Protein AF-I3Y4G3-F1 (afdb_monomer_lite)

Foldseek 3Di:
DEAEAAPVCVVVVVVVQVVVVVVPVVDRYHYYYPYHVVRLVCQLVVVGPHGDHPDDDDPVSVVSRDD

Sequence (67 aa):
FNGAGASFPAPLYQNWFVTINQLFSKLLINYQSTGSGAGVEQFIQGTIDFGASDVAMSDEDMARVAD

InterPro domains:
  IPR024370 PBP domain [PF12849] (2-61)
  IPR050962 Phosphate-binding protein PstS [PTHR42996] (2-65)

Secondary structure (DSSP, 8-state):
-EEEE-STTHHHHHHHHHHHHHH-TT---EEEE--HHHHHHHHHTTSSSEEE-SSPPPHHHHHTS--

Organism: NCBI:txid267870

Radius of gyration: 12.4 Å; chains: 1; bounding box: 26×27×31 Å

pLDDT: mean 96.2, std 3.97, range [71.56, 98.44]

Structure (mmCIF, N/CA/C/O backbone):
data_AF-I3Y4G3-F1
#
_entry.id   AF-I3Y4G3-F1
#
loop_
_atom_site.group_PDB
_atom_site.id
_atom_site.type_symbol
_atom_site.label_atom_id
_atom_site.label_alt_id
_atom_site.label_comp_id
_atom_site.label_asym_id
_atom_site.label_entity_id
_atom_site.label_seq_id
_atom_site.pdbx_PDB_ins_code
_atom_site.Cartn_x
_atom_site.Cartn_y
_atom_site.Cartn_z
_atom_site.occupancy
_atom_site.B_iso_or_equiv
_atom_site.auth_seq_id
_atom_site.auth_comp_id
_atom_site.auth_asym_id
_atom_site.auth_atom_id
_atom_site.pdbx_PDB_model_num
ATOM 1 N N . PHE A 1 1 ? -4.935 -5.275 7.774 1.00 93.94 1 PHE A N 1
ATOM 2 C CA . PHE A 1 1 ? -4.439 -4.963 6.429 1.00 93.94 1 PHE A CA 1
ATOM 3 C C . PHE A 1 1 ? -3.252 -4.036 6.559 1.00 93.94 1 PHE A C 1
ATOM 5 O O . PHE A 1 1 ? -3.378 -2.966 7.147 1.00 93.94 1 PHE A O 1
ATOM 12 N N . ASN A 1 2 ? -2.10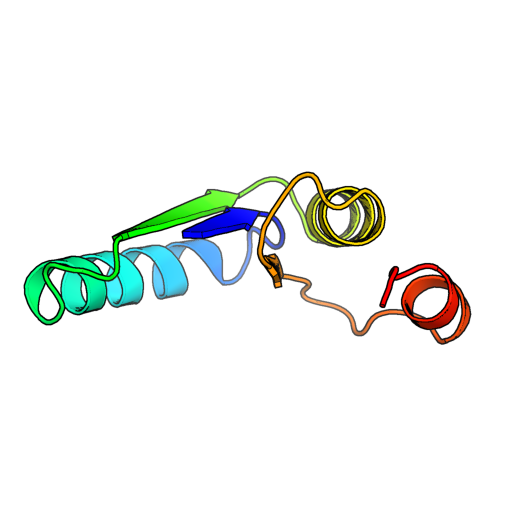0 -4.470 6.083 1.00 97.12 2 ASN A N 1
ATOM 13 C CA . ASN A 1 2 ? -0.846 -3.747 6.110 1.00 97.12 2 ASN A CA 1
ATOM 14 C C . ASN A 1 2 ? -0.531 -3.302 4.689 1.00 97.12 2 ASN A C 1
ATOM 16 O O . ASN A 1 2 ? -0.510 -4.125 3.778 1.00 97.12 2 ASN A O 1
ATOM 20 N N . GLY A 1 3 ? -0.279 -2.015 4.510 1.00 97.88 3 GLY A N 1
ATOM 21 C CA . GLY A 1 3 ? 0.218 -1.480 3.256 1.00 97.88 3 GLY A CA 1
ATOM 22 C C . GLY A 1 3 ? 1.485 -0.675 3.444 1.00 97.88 3 GLY A C 1
ATOM 23 O O . GLY A 1 3 ? 1.809 -0.224 4.547 1.00 97.88 3 GLY A O 1
ATOM 24 N N . ALA A 1 4 ? 2.203 -0.489 2.349 1.00 98.44 4 ALA A N 1
ATOM 25 C CA . ALA A 1 4 ? 3.409 0.314 2.324 1.00 98.44 4 ALA A CA 1
ATOM 26 C C . ALA A 1 4 ? 3.630 0.935 0.944 1.00 98.44 4 ALA A C 1
ATOM 28 O O . ALA A 1 4 ? 3.122 0.440 -0.064 1.00 98.44 4 ALA A O 1
ATOM 29 N 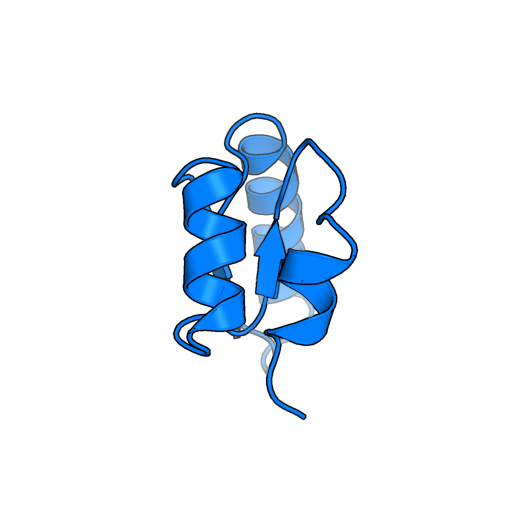N . GLY A 1 5 ? 4.404 2.016 0.890 1.00 98.38 5 GLY A N 1
ATOM 30 C CA . GLY A 1 5 ? 4.846 2.585 -0.377 1.00 98.38 5 GLY A CA 1
ATOM 31 C C . GLY A 1 5 ? 4.983 4.098 -0.369 1.00 98.38 5 GLY A C 1
ATOM 32 O O . GLY A 1 5 ? 5.588 4.666 0.544 1.00 98.38 5 GLY A O 1
ATOM 33 N N . ALA A 1 6 ? 4.465 4.734 -1.419 1.00 98.44 6 ALA A N 1
ATOM 34 C CA . ALA A 1 6 ? 4.593 6.154 -1.732 1.00 98.44 6 ALA A CA 1
ATOM 35 C C . ALA A 1 6 ? 4.513 7.079 -0.505 1.00 98.44 6 ALA A C 1
ATOM 37 O O . ALA A 1 6 ? 3.568 7.037 0.291 1.00 98.44 6 ALA A O 1
ATOM 38 N N . SER A 1 7 ? 5.511 7.951 -0.369 1.00 97.94 7 SER A N 1
ATOM 39 C CA . SER A 1 7 ? 5.561 8.941 0.710 1.00 97.94 7 SER A CA 1
ATOM 40 C C . SER A 1 7 ? 4.721 10.177 0.401 1.00 97.94 7 SER A C 1
ATOM 42 O O . SER A 1 7 ? 4.190 10.797 1.321 1.00 97.94 7 SER A O 1
ATOM 44 N N . PHE A 1 8 ? 4.550 10.514 -0.880 1.00 98.00 8 PHE A N 1
ATOM 45 C 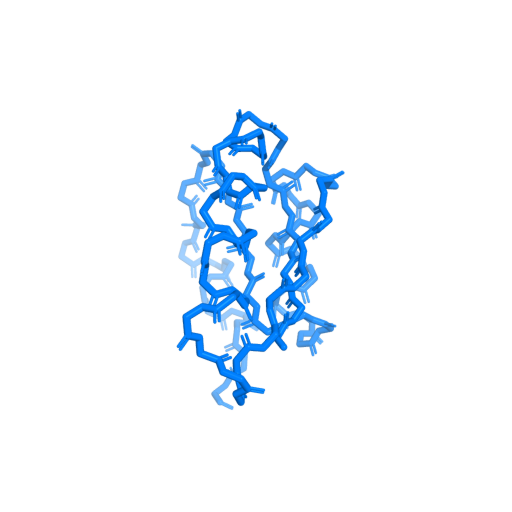CA . PHE A 1 8 ? 3.798 11.686 -1.319 1.00 98.00 8 PHE A CA 1
ATOM 46 C C . PHE A 1 8 ? 2.329 11.683 -0.839 1.00 98.00 8 PHE A C 1
ATOM 48 O O . PHE A 1 8 ? 1.923 12.660 -0.206 1.00 98.00 8 PHE A O 1
ATOM 55 N N . PRO A 1 9 ? 1.530 10.609 -1.020 1.00 97.62 9 PRO A N 1
ATOM 56 C CA . PRO A 1 9 ? 0.154 10.555 -0.524 1.00 97.62 9 PRO A CA 1
ATOM 57 C C . PRO A 1 9 ? 0.040 10.095 0.939 1.00 97.62 9 PRO A C 1
ATOM 59 O O . PRO A 1 9 ? -1.070 10.030 1.470 1.00 97.62 9 PRO A O 1
ATOM 62 N N . ALA A 1 10 ? 1.147 9.777 1.621 1.00 98.06 10 ALA A N 1
ATOM 63 C CA . ALA A 1 10 ? 1.106 9.180 2.957 1.00 98.06 10 ALA A CA 1
ATOM 64 C C . ALA A 1 10 ? 0.299 9.998 3.991 1.00 98.06 10 ALA A C 1
ATOM 66 O O . ALA A 1 10 ? -0.503 9.389 4.705 1.00 98.06 10 ALA A O 1
ATOM 67 N N . PRO A 1 11 ? 0.404 11.346 4.065 1.00 98.00 11 PRO A N 1
ATOM 68 C CA . PRO A 1 11 ? -0.409 12.128 5.001 1.00 98.00 11 PRO A CA 1
ATOM 69 C C . PRO A 1 11 ? -1.920 12.007 4.748 1.00 98.00 11 PRO A C 1
ATOM 71 O O . PRO A 1 11 ? -2.709 12.005 5.694 1.00 98.00 11 PRO A O 1
ATOM 74 N N . LEU A 1 12 ? -2.327 11.872 3.480 1.00 98.19 12 LEU A N 1
ATOM 75 C CA . LEU A 1 12 ? -3.726 11.685 3.093 1.00 98.19 12 LEU A CA 1
ATOM 76 C C . LEU A 1 12 ? -4.233 10.308 3.534 1.00 98.19 12 LEU A C 1
ATOM 78 O O . LEU A 1 12 ? -5.273 10.213 4.185 1.00 98.19 12 LEU A O 1
ATOM 82 N N . TYR A 1 13 ? -3.471 9.252 3.240 1.00 98.00 13 TYR A N 1
ATOM 83 C CA . TYR A 1 13 ? -3.802 7.890 3.659 1.00 98.00 13 TYR A CA 1
ATOM 84 C C . TYR A 1 13 ? -3.894 7.762 5.177 1.00 98.00 13 TYR A C 1
ATOM 8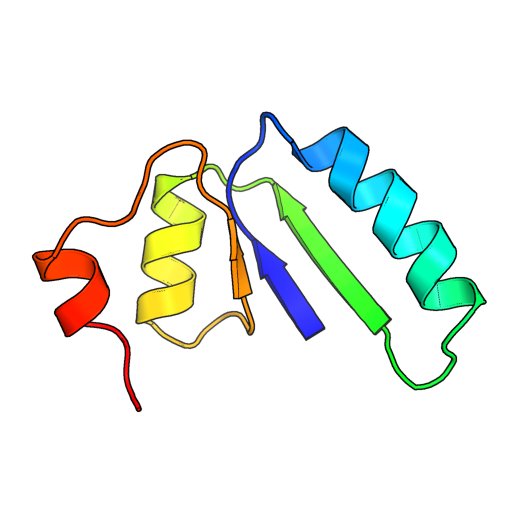6 O O . TYR A 1 13 ? -4.834 7.156 5.685 1.00 98.00 13 TYR A O 1
ATOM 94 N N . GLN A 1 14 ? -2.974 8.390 5.914 1.00 96.12 14 GLN A N 1
ATOM 95 C CA . GLN A 1 14 ? -3.002 8.402 7.375 1.00 96.12 14 GLN A CA 1
ATOM 96 C C . GLN A 1 14 ? -4.327 8.971 7.903 1.00 96.12 14 GLN A C 1
ATOM 98 O O . GLN A 1 14 ? -4.929 8.386 8.803 1.00 96.12 14 GLN A O 1
ATOM 103 N N . ASN A 1 15 ? -4.804 10.079 7.326 1.00 97.44 15 ASN A N 1
ATOM 104 C CA . ASN A 1 15 ? -6.077 10.690 7.706 1.00 97.44 15 ASN A CA 1
ATOM 105 C C . ASN A 1 15 ? -7.258 9.746 7.426 1.00 97.44 15 ASN A C 1
ATOM 107 O O . ASN A 1 15 ? -8.052 9.464 8.324 1.00 97.44 15 ASN A O 1
ATOM 111 N N . TRP A 1 16 ? -7.326 9.187 6.215 1.00 97.56 16 TRP A N 1
ATOM 112 C CA . TRP A 1 16 ? -8.390 8.257 5.834 1.00 97.56 16 TRP A CA 1
ATOM 113 C C . TRP A 1 16 ? -8.416 7.002 6.701 1.00 97.56 16 TRP A C 1
ATOM 115 O O . TRP A 1 16 ? -9.489 6.580 7.129 1.00 97.56 16 TRP A O 1
ATOM 125 N N . PHE A 1 17 ? -7.256 6.416 6.996 1.00 96.69 17 PHE A N 1
ATOM 126 C CA . PHE A 1 17 ? -7.180 5.184 7.776 1.00 96.69 17 PHE A CA 1
ATOM 127 C C . PHE A 1 17 ? -7.541 5.399 9.243 1.00 96.69 17 PHE A C 1
ATOM 129 O O . PHE A 1 17 ? -8.151 4.512 9.829 1.00 96.69 17 PHE A O 1
ATOM 136 N N . VAL A 1 18 ? -7.300 6.582 9.822 1.00 95.56 18 VAL A N 1
ATOM 137 C CA . VAL A 1 18 ? -7.860 6.918 11.145 1.00 95.56 18 VAL A CA 1
ATOM 138 C C . VAL A 1 18 ? -9.388 6.840 11.117 1.00 95.56 18 VAL A C 1
ATOM 140 O O . VAL A 1 18 ? -9.977 6.174 11.967 1.00 95.56 18 VAL A O 1
ATOM 143 N N . THR A 1 19 ? -10.034 7.462 10.128 1.00 96.69 19 THR A N 1
ATOM 144 C CA . THR A 1 19 ? -11.500 7.437 10.003 1.00 96.69 19 THR A CA 1
ATOM 145 C C . THR A 1 19 ? -12.030 6.035 9.701 1.00 96.69 19 THR A C 1
ATOM 147 O O . THR A 1 19 ? -12.988 5.593 10.332 1.00 96.69 19 THR A O 1
ATOM 150 N N . ILE A 1 20 ? -11.406 5.301 8.780 1.00 96.25 20 ILE A N 1
ATOM 151 C CA . ILE A 1 20 ? -11.811 3.932 8.426 1.00 96.25 20 ILE A CA 1
ATOM 152 C C . ILE A 1 20 ? -11.713 3.010 9.644 1.00 96.25 20 ILE A C 1
ATOM 154 O O . ILE A 1 20 ? -12.678 2.310 9.950 1.00 96.25 20 ILE A O 1
ATOM 158 N N . ASN A 1 21 ? -10.605 3.066 10.384 1.00 94.19 21 AS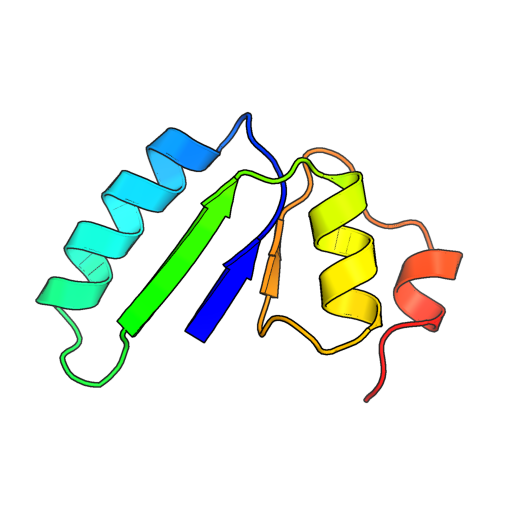N A N 1
ATOM 159 C CA . ASN A 1 21 ? -10.390 2.229 11.564 1.00 94.19 21 ASN A CA 1
ATOM 160 C C . ASN A 1 21 ? -11.402 2.534 12.688 1.00 94.19 21 ASN A C 1
ATOM 162 O O . ASN A 1 21 ? -11.704 1.659 13.497 1.00 94.19 21 ASN A O 1
ATOM 166 N N . GLN A 1 22 ? -11.947 3.756 12.744 1.00 95.56 22 GLN A N 1
ATOM 167 C CA . GLN A 1 22 ? -13.023 4.126 13.673 1.00 95.56 22 GLN A CA 1
ATOM 168 C C . GLN A 1 22 ? -14.398 3.625 13.215 1.00 95.56 22 GLN A C 1
ATOM 170 O O . GLN A 1 22 ? -15.186 3.159 14.037 1.00 95.56 22 GLN A O 1
ATOM 175 N N . LEU A 1 23 ? -14.702 3.733 11.918 1.00 97.19 23 LEU A N 1
ATOM 176 C CA . LEU A 1 23 ? -16.006 3.359 11.359 1.00 97.19 23 LEU A CA 1
ATOM 177 C C . LEU A 1 23 ? -16.190 1.843 11.241 1.00 97.19 23 LEU A C 1
ATOM 179 O O . LEU A 1 23 ? -17.309 1.342 11.361 1.00 97.19 23 LEU A O 1
ATOM 183 N N . PHE A 1 24 ? -15.106 1.106 11.011 1.00 95.88 24 PHE A N 1
ATOM 184 C CA . PHE A 1 24 ? -15.148 -0.317 10.700 1.00 95.88 24 PHE A CA 1
ATOM 185 C C . PHE A 1 24 ? -14.285 -1.109 11.684 1.00 95.88 24 PHE A C 1
ATOM 187 O O . PHE A 1 24 ? -13.114 -1.375 11.444 1.00 95.88 24 PHE A O 1
ATOM 194 N N . SER A 1 25 ? -14.890 -1.581 12.775 1.00 88.44 25 SER A N 1
ATOM 195 C CA . SER A 1 25 ? -14.185 -2.299 13.855 1.00 88.44 25 SER A CA 1
ATOM 196 C C . SER A 1 25 ? -13.482 -3.598 13.434 1.00 88.44 25 SER A C 1
ATOM 198 O O . SER A 1 25 ? -12.611 -4.085 14.151 1.00 88.44 25 SER A O 1
ATOM 200 N N . LYS A 1 26 ? -13.848 -4.172 12.281 1.00 93.12 26 LYS A N 1
ATOM 201 C CA . LYS A 1 26 ? -13.207 -5.366 11.701 1.00 93.12 26 LYS A CA 1
ATOM 202 C C . LYS A 1 26 ? -12.146 -5.040 10.645 1.00 93.12 26 LYS A C 1
ATOM 204 O O . LYS A 1 26 ? -11.518 -5.958 10.125 1.00 93.12 26 LYS A O 1
ATOM 209 N N . LEU A 1 27 ? -11.962 -3.766 10.310 1.00 91.50 27 LEU A N 1
ATOM 210 C CA . LEU A 1 27 ? -11.037 -3.308 9.283 1.00 91.50 27 LEU A CA 1
ATOM 211 C C . LEU A 1 27 ? -10.021 -2.364 9.923 1.00 91.50 27 LEU A C 1
ATOM 213 O O . LEU A 1 27 ? -10.268 -1.173 10.071 1.00 91.50 27 LEU A O 1
ATOM 217 N N . LEU A 1 28 ? -8.873 -2.929 10.297 1.00 95.44 28 LEU A N 1
ATOM 218 C CA . LEU A 1 28 ? -7.716 -2.165 10.747 1.00 95.44 28 LEU A CA 1
ATOM 219 C C . LEU A 1 28 ? -6.700 -2.078 9.608 1.00 95.44 28 LEU A C 1
ATOM 221 O O . LEU A 1 28 ? -6.130 -3.097 9.191 1.00 95.44 28 LEU A O 1
ATOM 225 N N . ILE A 1 29 ? -6.494 -0.864 9.111 1.00 96.81 29 ILE A N 1
ATOM 226 C CA . ILE A 1 29 ? -5.517 -0.546 8.077 1.00 96.81 29 ILE A CA 1
ATOM 227 C C . ILE A 1 29 ? -4.310 0.134 8.724 1.00 96.81 29 ILE A C 1
ATOM 229 O O . ILE A 1 29 ? -4.450 1.157 9.399 1.00 96.81 29 ILE A O 1
ATOM 233 N N . ASN A 1 30 ? -3.131 -0.438 8.488 1.00 95.94 30 ASN A N 1
ATOM 234 C CA . ASN A 1 30 ? -1.833 0.128 8.836 1.00 95.94 30 ASN A CA 1
ATOM 235 C C . ASN A 1 30 ? -1.093 0.485 7.546 1.00 95.94 30 ASN A C 1
ATOM 237 O O . ASN A 1 30 ? -1.088 -0.314 6.611 1.00 95.94 30 ASN A O 1
ATOM 241 N N . TYR A 1 31 ? -0.448 1.651 7.501 1.00 98.00 31 TYR A N 1
ATOM 242 C CA . TYR A 1 31 ? 0.315 2.093 6.335 1.00 98.00 31 TYR A CA 1
ATOM 243 C C . TYR A 1 31 ? 1.711 2.568 6.722 1.00 98.00 31 TYR A C 1
ATOM 245 O O . TYR A 1 31 ? 1.855 3.365 7.650 1.00 98.00 31 TYR A O 1
ATOM 253 N N . GLN A 1 32 ? 2.729 2.100 6.000 1.00 98.06 32 GLN A N 1
ATOM 254 C CA . GLN A 1 32 ? 4.117 2.520 6.172 1.00 98.06 32 GLN A CA 1
ATOM 255 C C . GLN A 1 32 ? 4.614 3.294 4.947 1.00 98.06 32 GLN A C 1
ATOM 257 O O . GLN A 1 32 ? 4.674 2.779 3.834 1.00 98.06 32 GLN A O 1
ATOM 262 N N . SER A 1 33 ? 5.027 4.542 5.158 1.00 98.12 33 SER A N 1
ATOM 263 C CA . SER A 1 33 ? 5.674 5.342 4.116 1.00 98.12 33 SER A CA 1
ATOM 264 C C . SER A 1 33 ? 7.117 4.869 3.910 1.00 98.12 33 SER A C 1
ATOM 266 O O . SER A 1 33 ? 8.009 5.262 4.660 1.00 98.12 33 SER A O 1
ATOM 268 N N . THR A 1 34 ? 7.350 4.051 2.885 1.00 97.75 34 THR A N 1
ATOM 269 C CA . THR A 1 34 ? 8.655 3.441 2.559 1.00 97.75 34 THR A CA 1
ATOM 270 C C . THR A 1 34 ? 9.204 3.872 1.194 1.00 97.75 34 THR A C 1
ATOM 272 O O . THR A 1 34 ? 10.360 3.596 0.882 1.00 97.75 34 THR A O 1
ATOM 275 N N . GLY A 1 35 ? 8.406 4.590 0.399 1.00 98.00 35 GLY A N 1
ATOM 276 C CA . GLY A 1 35 ? 8.703 4.979 -0.979 1.00 98.00 35 GLY A CA 1
ATOM 277 C C . GLY A 1 35 ? 8.074 4.038 -2.013 1.00 98.00 35 GLY A C 1
ATOM 278 O O . GLY A 1 35 ? 7.914 2.844 -1.774 1.00 98.00 35 GLY A O 1
ATOM 279 N N . SER A 1 36 ? 7.728 4.584 -3.182 1.00 98.31 36 SER A N 1
ATOM 280 C CA . SER A 1 36 ? 6.967 3.901 -4.242 1.00 98.31 36 SER A CA 1
ATOM 281 C C . SER A 1 36 ? 7.581 2.565 -4.680 1.00 98.31 36 SER A C 1
ATOM 283 O O . SER A 1 36 ? 6.904 1.542 -4.655 1.00 98.31 36 SER A O 1
ATOM 285 N N . GLY A 1 37 ? 8.885 2.538 -4.980 1.00 97.69 37 GLY A N 1
ATOM 286 C CA . GLY A 1 37 ? 9.569 1.303 -5.389 1.00 97.69 37 GLY A CA 1
ATOM 287 C C . GLY A 1 37 ? 9.605 0.233 -4.293 1.00 97.69 37 GLY A C 1
ATOM 288 O O . GLY A 1 37 ? 9.408 -0.945 -4.575 1.00 97.69 37 GLY A O 1
ATOM 289 N N . ALA A 1 38 ? 9.784 0.638 -3.031 1.00 98.06 38 ALA A N 1
ATOM 290 C CA . ALA A 1 38 ? 9.760 -0.294 -1.906 1.00 98.06 38 ALA A CA 1
ATOM 291 C C . ALA A 1 38 ? 8.359 -0.884 -1.680 1.00 98.06 38 ALA A C 1
ATOM 293 O O . ALA A 1 38 ? 8.253 -2.052 -1.317 1.00 98.06 38 ALA A O 1
ATOM 294 N N . GLY A 1 39 ? 7.301 -0.095 -1.902 1.00 98.06 39 GLY A N 1
ATOM 295 C CA . GLY A 1 39 ? 5.915 -0.564 -1.843 1.00 98.06 39 GLY A CA 1
ATOM 296 C C . GLY A 1 39 ? 5.584 -1.572 -2.944 1.00 98.06 39 GLY A C 1
ATOM 297 O O . GLY A 1 39 ? 5.011 -2.616 -2.649 1.00 98.06 39 GLY A O 1
ATOM 298 N N . VAL A 1 40 ? 5.988 -1.293 -4.190 1.00 98.19 40 VAL A N 1
ATOM 299 C CA . VAL A 1 40 ? 5.804 -2.218 -5.327 1.00 98.19 40 VAL A CA 1
ATOM 300 C C . VAL A 1 40 ? 6.504 -3.551 -5.066 1.00 98.19 40 VAL A C 1
ATOM 302 O O . VAL A 1 40 ? 5.874 -4.600 -5.167 1.00 98.19 40 VAL A O 1
ATOM 305 N N . GLU A 1 41 ? 7.774 -3.526 -4.657 1.00 97.69 41 GLU A N 1
ATOM 306 C CA . GLU A 1 41 ? 8.536 -4.757 -4.416 1.00 97.69 41 GLU A CA 1
ATOM 307 C C . GLU A 1 41 ? 7.964 -5.570 -3.242 1.00 97.69 41 GLU A C 1
ATOM 309 O O . GLU A 1 41 ? 7.802 -6.782 -3.351 1.00 97.69 41 GLU A O 1
ATOM 314 N N . GLN A 1 42 ? 7.586 -4.919 -2.136 1.00 97.75 42 GLN A N 1
ATOM 315 C CA . GLN A 1 42 ? 6.959 -5.604 -0.998 1.00 97.75 42 GLN A CA 1
ATOM 316 C C . GLN A 1 42 ? 5.617 -6.247 -1.359 1.00 97.75 42 GLN A C 1
ATOM 318 O O . GLN A 1 42 ? 5.307 -7.325 -0.838 1.00 97.75 42 GLN A O 1
ATOM 323 N N . PHE A 1 43 ? 4.835 -5.599 -2.229 1.00 97.56 43 PHE A N 1
ATOM 324 C CA . PHE A 1 43 ? 3.567 -6.129 -2.722 1.00 97.56 43 PHE A CA 1
ATOM 325 C C . PHE A 1 43 ? 3.784 -7.349 -3.621 1.00 97.56 43 PHE A C 1
ATOM 327 O O . PHE A 1 43 ? 3.167 -8.383 -3.388 1.00 97.56 43 PHE A O 1
ATOM 334 N N . ILE A 1 44 ? 4.726 -7.277 -4.568 1.00 97.38 44 ILE A N 1
ATOM 335 C CA . ILE A 1 44 ? 5.122 -8.420 -5.412 1.00 97.38 44 ILE A CA 1
ATOM 336 C C . ILE A 1 44 ? 5.582 -9.609 -4.554 1.00 97.38 44 ILE A C 1
ATOM 338 O O . ILE A 1 44 ? 5.238 -10.752 -4.835 1.00 97.38 44 ILE A O 1
ATOM 342 N N . GLN A 1 45 ? 6.329 -9.349 -3.478 1.00 97.06 45 GLN A N 1
ATOM 343 C CA . GLN A 1 45 ? 6.789 -10.383 -2.545 1.00 97.06 45 GLN A CA 1
ATOM 344 C C . GLN A 1 45 ? 5.684 -10.931 -1.621 1.00 97.06 45 GLN A C 1
ATOM 346 O O . GLN A 1 45 ? 5.953 -11.837 -0.833 1.00 97.06 45 GLN A O 1
ATOM 351 N N . GLY A 1 46 ? 4.465 -10.379 -1.659 1.00 96.31 46 GLY A N 1
ATOM 352 C CA . GLY A 1 46 ? 3.357 -10.787 -0.788 1.00 96.31 46 GLY A CA 1
ATOM 353 C C . GLY A 1 46 ? 3.589 -10.483 0.698 1.00 96.31 46 GLY A C 1
ATOM 354 O O . GLY A 1 46 ? 2.982 -11.104 1.567 1.00 96.31 46 GLY A O 1
ATOM 355 N N . THR A 1 47 ? 4.494 -9.551 1.015 1.00 96.44 47 THR A N 1
ATOM 356 C CA . THR A 1 47 ? 4.813 -9.168 2.407 1.00 96.44 47 THR A CA 1
ATOM 357 C C . THR A 1 47 ? 3.838 -8.148 2.990 1.00 96.44 47 THR A C 1
ATOM 359 O O . THR A 1 47 ? 3.757 -7.985 4.210 1.00 96.44 47 THR A O 1
ATOM 362 N N . ILE A 1 48 ? 3.087 -7.474 2.119 1.00 97.12 48 ILE A N 1
ATOM 363 C CA . ILE A 1 48 ? 2.048 -6.501 2.449 1.00 97.12 48 ILE A CA 1
ATOM 364 C C . ILE A 1 48 ? 0.780 -6.832 1.665 1.00 97.12 48 ILE A C 1
ATOM 366 O O . ILE A 1 48 ? 0.843 -7.391 0.574 1.00 97.12 48 ILE A O 1
ATOM 370 N N . ASP A 1 49 ? -0.370 -6.441 2.209 1.00 96.94 49 ASP A N 1
ATOM 371 C CA . ASP A 1 49 ? -1.674 -6.684 1.589 1.00 96.94 49 ASP A CA 1
ATOM 372 C C . ASP A 1 49 ? -1.944 -5.725 0.414 1.00 96.94 49 ASP A C 1
ATOM 374 O O . ASP A 1 49 ? -2.715 -6.047 -0.485 1.00 96.94 49 ASP A O 1
ATOM 378 N N . PHE A 1 50 ? -1.346 -4.526 0.427 1.00 97.00 50 PHE A N 1
ATOM 379 C CA . PHE A 1 50 ? -1.455 -3.555 -0.666 1.00 97.00 50 PHE A CA 1
ATOM 380 C C . PHE A 1 50 ? -0.232 -2.635 -0.756 1.00 97.00 50 PHE A C 1
ATOM 382 O O . PHE A 1 50 ? 0.279 -2.157 0.258 1.00 97.00 50 PHE A O 1
ATOM 389 N N . GLY A 1 51 ? 0.210 -2.341 -1.978 1.00 97.00 51 GLY A N 1
ATOM 390 C CA . GLY A 1 51 ? 1.246 -1.346 -2.259 1.00 97.00 51 GLY A CA 1
ATOM 391 C C . GLY A 1 51 ? 0.660 0.014 -2.650 1.00 97.00 51 GLY A C 1
ATOM 392 O O . GLY A 1 51 ? -0.458 0.099 -3.158 1.00 97.00 51 GLY A O 1
ATOM 393 N N . ALA A 1 52 ? 1.426 1.086 -2.454 1.00 98.12 52 ALA A N 1
ATOM 394 C CA . ALA A 1 52 ? 1.130 2.401 -3.021 1.00 98.12 52 ALA A CA 1
ATOM 395 C C . ALA A 1 52 ? 2.329 2.938 -3.807 1.00 98.12 52 ALA A C 1
ATOM 397 O O . ALA A 1 52 ? 3.469 2.854 -3.348 1.00 98.12 52 ALA A O 1
ATOM 398 N N . SER A 1 53 ? 2.078 3.529 -4.972 1.00 97.88 53 SER A N 1
ATOM 399 C CA . SER A 1 53 ? 3.122 4.077 -5.836 1.00 97.88 53 SER A CA 1
ATOM 400 C C . SER A 1 53 ? 2.642 5.346 -6.533 1.00 97.88 53 SER A C 1
ATOM 402 O O . SER A 1 53 ? 1.512 5.404 -7.012 1.00 97.88 53 SER A O 1
ATOM 404 N N . ASP A 1 54 ? 3.520 6.347 -6.612 1.00 97.69 54 ASP A N 1
ATOM 405 C CA . ASP A 1 54 ? 3.295 7.583 -7.381 1.00 97.69 54 ASP A CA 1
ATOM 406 C C . ASP A 1 54 ? 3.385 7.353 -8.900 1.00 97.69 54 ASP A C 1
ATOM 408 O O . ASP A 1 54 ? 2.967 8.193 -9.695 1.00 97.69 54 ASP A O 1
ATOM 412 N N . VAL A 1 55 ? 3.949 6.214 -9.303 1.00 95.44 55 VAL A N 1
ATOM 413 C CA . VAL A 1 55 ? 4.107 5.793 -10.697 1.00 95.44 55 VAL A CA 1
ATOM 414 C C . VAL A 1 55 ? 3.388 4.463 -10.883 1.00 95.44 55 VAL A C 1
ATOM 416 O O . VAL A 1 55 ? 3.447 3.597 -10.010 1.00 95.44 55 VAL A O 1
ATOM 419 N N . ALA A 1 56 ? 2.710 4.289 -12.015 1.00 96.88 56 ALA A N 1
ATOM 420 C CA . ALA A 1 56 ? 2.106 3.007 -12.354 1.00 96.88 56 ALA A CA 1
ATOM 421 C C . ALA A 1 56 ? 3.165 1.890 -12.366 1.00 96.88 56 ALA A C 1
ATOM 423 O O . ALA A 1 56 ? 4.307 2.116 -12.768 1.00 96.88 56 ALA A O 1
ATOM 424 N N . MET A 1 57 ? 2.776 0.691 -11.931 1.00 96.44 57 MET A N 1
ATOM 425 C CA . MET A 1 57 ? 3.597 -0.506 -12.114 1.00 96.44 57 MET A CA 1
ATOM 426 C C . MET A 1 57 ? 3.846 -0.737 -13.606 1.00 96.44 57 MET A C 1
ATOM 428 O O . MET A 1 57 ? 2.975 -0.454 -14.433 1.00 96.44 57 MET A O 1
ATOM 432 N N . SER A 1 58 ? 5.027 -1.247 -13.949 1.00 97.00 58 SER A N 1
ATOM 433 C CA . SER A 1 58 ? 5.279 -1.716 -15.310 1.00 97.00 58 SER A CA 1
ATOM 434 C C . SER A 1 58 ? 4.522 -3.020 -15.587 1.00 97.00 58 SER A C 1
ATOM 436 O O . SER A 1 58 ? 4.121 -3.726 -14.660 1.00 97.00 58 SER A O 1
ATOM 438 N N . ASP A 1 59 ? 4.363 -3.377 -16.862 1.00 97.31 59 ASP A N 1
ATOM 439 C CA . ASP A 1 59 ? 3.788 -4.674 -17.243 1.00 97.31 59 ASP A CA 1
ATOM 440 C C . ASP A 1 59 ? 4.597 -5.850 -16.666 1.00 97.31 59 ASP A C 1
ATOM 442 O O . ASP A 1 59 ? 4.025 -6.860 -16.260 1.00 97.31 59 ASP A O 1
ATOM 446 N N . GLU A 1 60 ? 5.922 -5.695 -16.570 1.00 96.62 60 GLU A N 1
ATOM 447 C CA . GLU A 1 60 ? 6.816 -6.677 -15.949 1.00 96.62 60 GLU A CA 1
ATOM 448 C C . GLU A 1 60 ? 6.560 -6.806 -14.442 1.00 96.62 60 GLU A C 1
ATOM 450 O O . GLU A 1 60 ? 6.468 -7.920 -13.930 1.00 96.62 60 GLU A O 1
ATOM 455 N N . ASP A 1 61 ? 6.381 -5.688 -13.734 1.00 96.44 61 ASP A N 1
ATOM 456 C CA . ASP A 1 61 ? 6.043 -5.705 -12.308 1.00 96.44 61 ASP A CA 1
ATOM 457 C C . ASP A 1 61 ? 4.689 -6.377 -12.062 1.00 96.44 61 ASP A C 1
ATOM 459 O O . ASP A 1 61 ? 4.559 -7.183 -11.142 1.00 96.44 61 ASP A O 1
ATOM 463 N N . MET A 1 62 ? 3.682 -6.080 -12.890 1.00 96.31 62 MET A N 1
ATOM 464 C CA . MET A 1 62 ? 2.350 -6.683 -12.767 1.00 96.31 62 MET A CA 1
ATOM 465 C C . MET A 1 62 ? 2.384 -8.194 -13.010 1.00 96.31 62 MET A C 1
ATOM 467 O O . MET A 1 62 ? 1.733 -8.937 -12.281 1.00 96.31 62 MET A O 1
ATOM 471 N N . ALA A 1 63 ? 3.182 -8.663 -13.972 1.00 96.81 63 ALA A N 1
ATOM 472 C CA . ALA A 1 63 ? 3.343 -10.089 -14.256 1.00 96.81 63 ALA A CA 1
ATOM 473 C C . ALA A 1 63 ? 4.046 -10.873 -13.129 1.00 96.81 63 ALA A C 1
ATOM 475 O O . ALA A 1 63 ? 3.999 -12.103 -13.121 1.00 96.81 63 ALA A O 1
ATOM 476 N N . ARG A 1 64 ? 4.714 -10.184 -12.192 1.00 96.56 64 ARG A N 1
ATOM 477 C CA . ARG A 1 64 ? 5.383 -10.796 -11.031 1.00 96.56 64 ARG A CA 1
ATOM 478 C C . ARG A 1 64 ? 4.470 -10.954 -9.812 1.00 96.56 64 ARG A C 1
ATOM 480 O O . ARG A 1 64 ? 4.863 -11.650 -8.878 1.00 96.56 64 ARG A O 1
ATOM 487 N N . VAL A 1 65 ? 3.305 -10.306 -9.782 1.00 94.69 65 VAL A N 1
ATOM 488 C CA . VAL A 1 65 ? 2.355 -10.423 -8.664 1.00 94.69 65 VAL A CA 1
ATOM 489 C C . VAL A 1 65 ? 1.736 -11.821 -8.684 1.00 94.69 65 VAL A C 1
ATOM 491 O O . VAL A 1 65 ? 1.246 -12.263 -9.718 1.00 94.69 65 VAL A O 1
ATOM 494 N N . ALA A 1 66 ? 1.794 -12.525 -7.554 1.00 80.69 66 ALA A N 1
ATOM 495 C CA . ALA A 1 66 ? 1.182 -13.844 -7.419 1.00 80.69 66 ALA A CA 1
ATOM 496 C C . ALA A 1 66 ? -0.35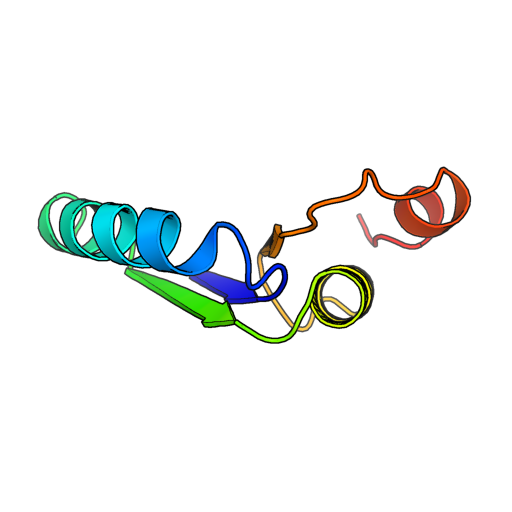8 -13.751 -7.379 1.00 80.69 66 ALA A C 1
ATOM 498 O O . ALA A 1 66 ? -0.892 -12.789 -6.826 1.00 80.69 66 ALA A O 1
ATOM 499 N N . ASP A 1 67 ? -1.036 -14.760 -7.945 1.00 71.56 67 ASP A N 1
ATOM 500 C CA . ASP A 1 67 ? -2.502 -14.924 -7.903 1.00 71.56 67 ASP A CA 1
ATOM 501 C C . ASP A 1 67 ? -3.045 -15.196 -6.485 1.00 71.56 67 ASP A C 1
ATOM 503 O O . ASP A 1 67 ? -2.392 -15.952 -5.721 1.00 71.56 67 ASP A O 1
#